Protein AF-A0A3C1LVW4-F1 (afdb_monomer_lite)

Structure (mmCIF, N/CA/C/O backbone):
data_AF-A0A3C1LVW4-F1
#
_entry.id   AF-A0A3C1LVW4-F1
#
loop_
_atom_site.group_PDB
_atom_site.id
_atom_site.type_symbol
_atom_site.label_atom_id
_atom_site.label_alt_id
_atom_site.label_comp_id
_atom_site.label_asym_id
_atom_site.label_entity_id
_atom_site.label_seq_id
_atom_site.pdbx_PDB_ins_code
_atom_site.Cartn_x
_atom_site.Cartn_y
_atom_site.Cartn_z
_atom_site.occupancy
_atom_site.B_iso_or_equiv
_atom_site.auth_seq_id
_atom_site.auth_comp_id
_atom_site.auth_asym_id
_atom_site.auth_atom_id
_atom_site.pdbx_PDB_model_num
ATOM 1 N N . MET A 1 1 ? 5.606 -0.693 29.647 1.00 45.66 1 MET A N 1
ATOM 2 C CA . MET A 1 1 ? 5.019 -1.917 30.241 1.00 45.66 1 MET A CA 1
ATOM 3 C C . MET A 1 1 ? 5.046 -3.006 29.177 1.00 45.66 1 MET A C 1
ATOM 5 O O . MET A 1 1 ? 4.663 -2.693 28.056 1.00 45.66 1 MET A O 1
ATOM 9 N N . PRO A 1 2 ? 5.547 -4.223 29.447 1.00 43.72 2 PRO A N 1
ATOM 10 C CA . PRO A 1 2 ? 5.542 -5.291 28.449 1.00 43.72 2 PRO A CA 1
ATOM 11 C C . PRO A 1 2 ? 4.087 -5.622 28.088 1.00 43.72 2 PRO A C 1
ATOM 13 O O . PRO A 1 2 ? 3.281 -5.905 28.974 1.00 43.72 2 PRO A O 1
ATOM 16 N N . GLY A 1 3 ? 3.736 -5.512 26.803 1.00 58.12 3 GLY A N 1
ATOM 17 C CA . GLY A 1 3 ? 2.376 -5.745 26.317 1.00 58.12 3 GLY A CA 1
ATOM 18 C C . GLY A 1 3 ? 1.906 -7.152 26.681 1.00 58.12 3 GLY A C 1
ATOM 19 O O . GLY A 1 3 ? 2.593 -8.136 26.400 1.00 58.12 3 GLY A O 1
ATOM 20 N N . GLN A 1 4 ? 0.751 -7.258 27.340 1.00 61.72 4 GLN A N 1
ATOM 21 C CA . GLN A 1 4 ? 0.167 -8.558 27.656 1.00 61.72 4 GLN A CA 1
ATOM 22 C C . GLN A 1 4 ? -0.118 -9.301 26.344 1.00 61.72 4 GLN A C 1
ATOM 24 O O . GLN A 1 4 ? -0.871 -8.817 25.501 1.00 61.72 4 GLN A O 1
ATOM 29 N N . LYS A 1 5 ? 0.495 -10.479 26.159 1.00 56.75 5 LYS A N 1
ATOM 30 C CA . LYS A 1 5 ? 0.226 -11.341 25.000 1.00 56.75 5 LYS A CA 1
ATOM 31 C C . LYS A 1 5 ? -1.272 -11.627 24.918 1.00 56.75 5 LYS A C 1
ATOM 33 O O . LYS A 1 5 ? -1.895 -11.987 25.918 1.00 56.75 5 LYS A O 1
ATOM 38 N N . ALA A 1 6 ? -1.831 -11.510 23.715 1.00 61.03 6 ALA A N 1
ATOM 39 C CA . ALA A 1 6 ? -3.217 -11.869 23.463 1.00 61.03 6 ALA A CA 1
ATOM 40 C C . ALA A 1 6 ? -3.472 -13.310 23.936 1.00 61.03 6 ALA A C 1
ATOM 42 O O . ALA A 1 6 ? -2.849 -14.245 23.434 1.00 61.03 6 ALA A O 1
ATOM 43 N N . LYS A 1 7 ? -4.398 -13.488 24.890 1.00 70.62 7 LYS A N 1
ATOM 44 C CA . LYS A 1 7 ? -4.817 -14.821 25.361 1.00 70.62 7 LYS A CA 1
ATOM 45 C C . LYS A 1 7 ? -5.407 -15.670 24.224 1.00 70.62 7 LYS A C 1
ATOM 47 O O . LYS A 1 7 ? -5.291 -16.887 24.266 1.00 70.62 7 LYS A O 1
ATOM 52 N N . ASP A 1 8 ? -5.996 -15.024 23.212 1.00 84.44 8 ASP A N 1
ATOM 53 C CA . ASP A 1 8 ? -6.505 -15.655 21.989 1.00 84.44 8 ASP A CA 1
ATOM 54 C C . ASP A 1 8 ? -6.328 -14.729 20.768 1.00 84.44 8 ASP A C 1
ATOM 56 O O . ASP A 1 8 ? -7.215 -13.955 20.388 1.00 84.44 8 ASP A O 1
ATOM 60 N N . PHE A 1 9 ? -5.147 -14.788 20.149 1.00 82.69 9 PHE A N 1
ATOM 61 C CA . PHE A 1 9 ? -4.841 -14.010 18.944 1.00 82.69 9 PHE A CA 1
ATOM 62 C C . PHE A 1 9 ? -5.725 -14.418 17.755 1.00 82.69 9 PHE A C 1
ATOM 64 O O . PHE A 1 9 ? -6.241 -13.567 17.030 1.00 82.69 9 PHE A O 1
ATOM 71 N N . LYS A 1 10 ? -5.953 -15.726 17.577 1.00 88.00 10 LYS A N 1
ATOM 72 C CA . LYS A 1 10 ? -6.708 -16.271 16.442 1.00 88.00 10 LYS A CA 1
ATOM 73 C C . LYS A 1 10 ? -8.180 -15.861 16.499 1.00 88.00 10 LYS A C 1
ATOM 75 O O . LYS A 1 10 ? -8.734 -15.439 15.483 1.00 88.00 10 LYS A O 1
ATOM 80 N N . GLY A 1 11 ? -8.813 -15.950 17.668 1.00 88.75 11 GLY A N 1
ATOM 81 C CA . GLY A 1 11 ? -10.195 -15.513 17.860 1.00 88.75 11 GLY A CA 1
ATOM 82 C C . GLY A 1 11 ? -10.364 -14.005 17.690 1.00 88.75 11 GLY A C 1
ATOM 83 O O . GLY A 1 11 ? -11.329 -13.565 17.063 1.00 88.75 11 GLY A O 1
ATOM 84 N N . THR A 1 12 ? -9.400 -13.213 18.166 1.00 87.56 12 THR A N 1
ATOM 85 C CA . THR A 1 12 ? -9.396 -11.750 17.985 1.00 87.56 12 THR A CA 1
ATOM 86 C C . THR A 1 12 ? -9.286 -11.377 16.507 1.00 87.56 12 THR A C 1
ATOM 88 O O . THR A 1 12 ? -10.093 -10.592 16.011 1.00 87.56 12 THR A O 1
ATOM 91 N N . MET A 1 13 ? -8.379 -12.020 15.768 1.00 87.56 13 MET A N 1
ATOM 92 C CA . MET A 1 13 ? -8.238 -11.806 14.328 1.00 87.56 13 MET A CA 1
ATOM 93 C C . MET A 1 13 ? -9.512 -12.190 13.564 1.00 87.56 13 MET A C 1
ATOM 95 O O . MET A 1 13 ? -9.977 -11.443 12.706 1.00 87.56 13 MET A O 1
ATOM 99 N N . LYS A 1 14 ? -10.147 -13.317 13.918 1.00 91.00 14 LYS A N 1
ATOM 100 C CA . LYS A 1 14 ? -11.425 -13.727 13.316 1.00 91.00 14 LYS A CA 1
ATOM 101 C C . LYS A 1 14 ? -12.528 -12.690 13.549 1.00 91.00 14 LYS A C 1
ATOM 103 O O . LYS A 1 14 ? -13.314 -12.431 12.639 1.00 91.00 14 LYS A O 1
ATOM 108 N N . LYS A 1 15 ? -12.587 -12.087 14.742 1.00 87.44 15 LYS A N 1
ATOM 109 C CA . LYS A 1 15 ? -13.528 -10.996 15.030 1.00 87.44 15 LYS A CA 1
ATOM 110 C C . LYS A 1 15 ? -13.237 -9.792 14.142 1.00 87.44 15 LYS A C 1
ATOM 112 O O . LYS A 1 15 ? -14.144 -9.370 13.442 1.00 87.44 15 LYS A O 1
ATOM 117 N N . LEU A 1 16 ? -11.996 -9.310 14.077 1.00 86.62 16 LEU A N 1
ATOM 118 C CA . LEU A 1 16 ? -11.627 -8.169 13.225 1.00 86.62 16 LEU A CA 1
ATOM 119 C C . LEU A 1 16 ? -11.966 -8.402 11.743 1.00 86.62 16 LEU A C 1
ATOM 121 O O . LEU A 1 16 ? -12.545 -7.534 11.092 1.00 86.62 16 LEU A O 1
ATOM 125 N N . ILE A 1 17 ? -11.707 -9.606 11.226 1.00 87.56 17 ILE A N 1
ATOM 126 C CA . ILE A 1 17 ? -12.103 -9.991 9.862 1.00 87.56 17 ILE A CA 1
ATOM 127 C C . ILE A 1 17 ? -13.631 -9.957 9.697 1.00 87.56 17 ILE A C 1
ATOM 129 O O . ILE A 1 17 ? -14.134 -9.520 8.664 1.00 87.56 17 ILE A O 1
ATOM 133 N N . SER A 1 18 ? -14.392 -10.358 10.718 1.00 89.00 18 SER A N 1
ATOM 134 C CA . SER A 1 18 ? -15.854 -10.238 10.704 1.00 89.00 18 SER A CA 1
ATOM 135 C C . SER A 1 18 ? -16.324 -8.779 10.631 1.00 89.00 18 SER A C 1
ATOM 137 O O . SER A 1 18 ? -17.301 -8.512 9.933 1.00 89.00 18 SER A O 1
ATOM 139 N N . TYR A 1 19 ? -15.640 -7.834 11.290 1.00 87.81 19 TYR A N 1
ATOM 140 C CA . TYR A 1 19 ? -15.944 -6.397 11.164 1.00 87.81 19 TYR A CA 1
ATOM 141 C C . TYR A 1 19 ? -15.683 -5.895 9.738 1.00 87.81 19 TYR A C 1
ATOM 143 O O . TYR A 1 19 ? -16.505 -5.180 9.160 1.00 87.81 19 TYR A O 1
ATOM 151 N N . LEU A 1 20 ? -14.581 -6.340 9.128 1.00 88.25 20 LEU A N 1
ATOM 152 C CA . LEU A 1 20 ? -14.270 -6.075 7.720 1.00 88.25 20 LEU A CA 1
ATOM 153 C C . LEU A 1 20 ? -15.284 -6.702 6.751 1.00 88.25 20 LEU A C 1
ATOM 155 O O . LEU A 1 20 ? -15.473 -6.181 5.653 1.00 88.25 20 LEU A O 1
ATOM 159 N N . GLY A 1 21 ? -15.986 -7.767 7.151 1.00 87.44 21 GLY A N 1
ATOM 160 C CA . GLY A 1 21 ? -17.000 -8.445 6.338 1.00 87.44 21 GLY A CA 1
ATOM 161 C C . GLY A 1 21 ? -18.113 -7.519 5.830 1.00 87.44 21 GLY A C 1
ATOM 162 O O . GLY A 1 21 ? -18.598 -7.697 4.710 1.00 87.44 21 GLY A O 1
ATOM 163 N N . LYS A 1 22 ? -18.452 -6.463 6.585 1.00 88.94 22 LYS A N 1
ATOM 164 C CA . LYS A 1 22 ? -19.396 -5.414 6.154 1.00 88.94 22 LYS A CA 1
ATOM 165 C C . LYS A 1 22 ? -18.903 -4.640 4.922 1.00 88.94 22 LYS A C 1
ATOM 167 O O . LYS A 1 22 ? -19.712 -4.140 4.146 1.00 88.94 22 LYS A O 1
ATOM 172 N N . TYR A 1 23 ? -17.588 -4.587 4.714 1.00 93.31 23 TYR A N 1
ATOM 173 C CA . TYR A 1 23 ? -16.909 -3.900 3.614 1.00 93.31 23 TYR A CA 1
ATOM 174 C C . TYR A 1 23 ? -16.313 -4.867 2.578 1.00 93.31 23 TYR A C 1
ATOM 176 O O . TYR A 1 23 ? -15.457 -4.468 1.792 1.00 93.31 23 TYR A O 1
ATOM 184 N N . ARG A 1 24 ? -16.780 -6.125 2.526 1.00 92.50 24 ARG A N 1
ATOM 185 C CA . ARG A 1 24 ? -16.236 -7.181 1.645 1.00 92.50 24 ARG A CA 1
ATOM 186 C C . ARG A 1 24 ? -16.048 -6.761 0.184 1.00 92.50 24 ARG A C 1
ATOM 188 O O . ARG A 1 24 ? -15.033 -7.094 -0.411 1.00 92.50 24 ARG A O 1
ATOM 195 N N . LEU A 1 25 ? -16.990 -6.004 -0.384 1.00 92.88 25 LEU A N 1
ATOM 196 C CA . LEU A 1 25 ? -16.907 -5.562 -1.779 1.00 92.88 25 LEU A CA 1
ATOM 197 C C . LEU A 1 25 ? -15.775 -4.547 -1.981 1.00 92.88 25 LEU A C 1
ATOM 199 O O . LEU A 1 25 ? -15.004 -4.670 -2.926 1.00 92.88 25 LEU A O 1
ATOM 203 N N . ALA A 1 26 ? -15.643 -3.585 -1.064 1.00 94.19 26 ALA A N 1
ATOM 204 C CA . ALA A 1 26 ? -14.557 -2.611 -1.091 1.00 94.19 26 ALA A CA 1
ATOM 205 C C . ALA A 1 26 ? -13.196 -3.304 -0.945 1.00 94.19 26 ALA A C 1
ATOM 207 O O . ALA A 1 26 ? -12.279 -3.004 -1.699 1.00 94.19 26 ALA A O 1
ATOM 208 N N . VAL A 1 27 ? -13.092 -4.286 -0.043 1.00 94.44 27 VAL A N 1
ATOM 209 C CA . VAL A 1 27 ? -11.873 -5.087 0.138 1.00 94.44 27 VAL A CA 1
ATOM 210 C C . VAL A 1 27 ? -11.522 -5.857 -1.138 1.00 94.44 27 VAL A C 1
ATOM 212 O O . VAL A 1 27 ? -10.374 -5.817 -1.562 1.00 94.44 27 VAL A O 1
ATOM 215 N N . ILE A 1 28 ? -12.488 -6.503 -1.799 1.00 96.00 28 ILE A N 1
ATOM 216 C CA . ILE A 1 28 ? -12.242 -7.219 -3.064 1.00 96.00 28 ILE A CA 1
ATOM 217 C C . ILE A 1 28 ? -11.740 -6.264 -4.159 1.00 96.00 28 ILE A C 1
ATOM 219 O O . ILE A 1 28 ? -10.785 -6.592 -4.859 1.00 96.00 28 ILE A O 1
ATOM 223 N N . ILE A 1 29 ? -12.337 -5.074 -4.287 1.00 95.69 29 ILE A N 1
ATOM 224 C CA . ILE A 1 29 ? -11.906 -4.057 -5.262 1.00 95.69 29 ILE A CA 1
ATOM 225 C C . ILE A 1 29 ? -10.475 -3.587 -4.967 1.00 95.69 29 ILE A C 1
ATOM 227 O O . ILE A 1 29 ? -9.653 -3.518 -5.879 1.00 95.69 29 ILE A O 1
ATOM 231 N N . VAL A 1 30 ? -10.164 -3.308 -3.697 1.00 96.69 30 VAL A N 1
ATOM 232 C CA . VAL A 1 30 ? -8.816 -2.921 -3.245 1.00 96.69 30 VAL A CA 1
ATOM 233 C C . VAL A 1 30 ? -7.800 -4.001 -3.606 1.00 96.69 30 VAL A C 1
ATOM 235 O O . VAL A 1 30 ? -6.768 -3.691 -4.194 1.00 96.69 30 VAL A O 1
ATOM 238 N N . TRP A 1 31 ? -8.114 -5.268 -3.329 1.00 96.62 31 TRP A N 1
ATOM 239 C CA . TRP A 1 31 ? -7.259 -6.404 -3.678 1.00 96.62 31 TRP A CA 1
ATOM 240 C C . TRP A 1 31 ? -7.020 -6.520 -5.182 1.00 96.62 31 TRP A C 1
ATOM 242 O O . TRP A 1 31 ? -5.884 -6.712 -5.609 1.00 96.62 31 TRP A O 1
ATOM 252 N N . LEU A 1 32 ? -8.066 -6.366 -5.993 1.00 97.62 32 LEU A N 1
ATOM 253 C CA . LEU A 1 32 ? -7.955 -6.426 -7.448 1.00 97.62 32 LEU A CA 1
ATOM 254 C C . LEU A 1 32 ? -7.035 -5.316 -7.977 1.00 97.62 32 LEU A C 1
ATOM 256 O O . LEU A 1 32 ? -6.116 -5.592 -8.747 1.00 97.62 32 LEU A O 1
ATOM 260 N N . PHE A 1 33 ? -7.229 -4.075 -7.529 1.00 96.88 33 PHE A N 1
ATOM 261 C CA . PHE A 1 33 ? -6.381 -2.948 -7.932 1.00 96.88 33 PHE A CA 1
ATOM 262 C C . PHE A 1 33 ? -4.950 -3.064 -7.413 1.00 96.88 33 PHE A C 1
ATOM 264 O O . PHE A 1 33 ? -4.026 -2.738 -8.153 1.00 96.88 33 PHE A O 1
ATOM 271 N N . ALA A 1 34 ? -4.752 -3.582 -6.200 1.00 96.81 34 ALA A N 1
ATOM 272 C CA . ALA A 1 34 ? -3.424 -3.848 -5.659 1.00 96.81 34 ALA A CA 1
ATOM 273 C C . ALA A 1 34 ? -2.666 -4.893 -6.495 1.00 96.81 34 ALA A C 1
ATOM 275 O O . ALA A 1 34 ? -1.478 -4.720 -6.769 1.00 96.81 34 ALA A O 1
ATOM 276 N N . ILE A 1 35 ? -3.341 -5.956 -6.948 1.00 97.50 35 ILE A N 1
ATOM 277 C CA . ILE A 1 35 ? -2.735 -6.965 -7.827 1.00 97.50 35 ILE A CA 1
ATOM 278 C C . ILE A 1 35 ? -2.347 -6.333 -9.167 1.00 97.50 35 ILE A C 1
ATOM 280 O O . ILE A 1 35 ? -1.206 -6.486 -9.595 1.00 97.50 35 ILE A O 1
ATOM 284 N N . ILE A 1 36 ? -3.251 -5.580 -9.802 1.00 96.50 36 ILE A N 1
ATOM 285 C CA . ILE A 1 36 ? -2.973 -4.922 -11.089 1.00 96.50 36 ILE A CA 1
ATOM 286 C C . ILE A 1 36 ? -1.795 -3.948 -10.968 1.00 96.50 36 ILE A C 1
ATOM 288 O O . ILE A 1 36 ? -0.863 -4.018 -11.771 1.00 96.50 36 ILE A O 1
ATOM 292 N N . SER A 1 37 ? -1.787 -3.080 -9.950 1.00 95.12 37 SER A N 1
ATOM 293 C CA . SER A 1 37 ? -0.683 -2.136 -9.742 1.00 95.12 37 SER A CA 1
ATOM 294 C C . SER A 1 37 ? 0.640 -2.865 -9.510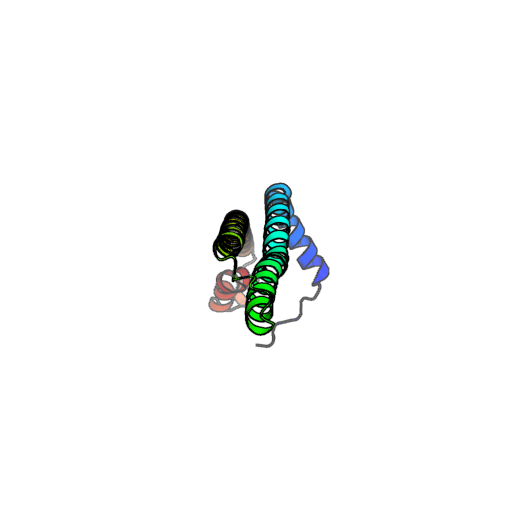 1.00 95.12 37 SER A C 1
ATOM 296 O O . SER A 1 37 ? 1.662 -2.474 -10.067 1.00 95.12 37 SER A O 1
ATOM 298 N N . THR A 1 38 ? 0.620 -3.959 -8.742 1.00 95.75 38 THR A N 1
ATOM 299 C CA . THR A 1 38 ? 1.814 -4.771 -8.462 1.00 95.75 38 THR A CA 1
ATOM 300 C C . THR A 1 38 ? 2.344 -5.455 -9.721 1.00 95.75 38 THR A C 1
ATOM 302 O O . THR A 1 38 ? 3.548 -5.481 -9.956 1.00 95.75 38 THR A O 1
ATOM 305 N N . VAL A 1 39 ? 1.463 -5.969 -10.582 1.00 96.00 39 VAL A N 1
ATOM 306 C CA . VAL A 1 39 ? 1.876 -6.530 -11.876 1.00 96.00 39 VAL A CA 1
ATOM 307 C C . VAL A 1 39 ? 2.563 -5.459 -12.723 1.00 96.00 39 VAL A C 1
ATOM 309 O O . VAL A 1 39 ? 3.621 -5.718 -13.290 1.00 96.00 39 VAL A O 1
ATOM 312 N N . PHE A 1 40 ? 2.027 -4.237 -12.770 1.00 93.25 40 PHE A N 1
ATOM 313 C CA . PHE A 1 40 ? 2.660 -3.141 -13.504 1.00 93.25 40 PHE A CA 1
ATOM 314 C C . PHE A 1 40 ? 4.022 -2.758 -12.914 1.00 93.25 40 PHE A C 1
ATOM 316 O O . PHE A 1 40 ? 4.993 -2.652 -13.659 1.00 93.25 40 PHE A O 1
ATOM 323 N N . THR A 1 41 ? 4.157 -2.622 -11.593 1.00 92.25 41 THR A N 1
ATOM 324 C CA . THR A 1 41 ? 5.467 -2.299 -10.997 1.00 92.25 41 THR A CA 1
ATOM 325 C C . THR A 1 41 ? 6.511 -3.385 -11.258 1.00 92.25 41 THR A C 1
ATOM 327 O O . THR A 1 41 ? 7.672 -3.055 -11.481 1.00 92.25 41 THR A O 1
ATOM 330 N N . ILE A 1 42 ? 6.109 -4.659 -11.321 1.00 95.06 42 ILE A N 1
ATOM 331 C CA . ILE A 1 42 ? 6.998 -5.782 -11.662 1.00 95.06 42 ILE A CA 1
ATOM 332 C C . ILE A 1 42 ? 7.361 -5.802 -13.156 1.00 95.06 42 ILE A C 1
ATOM 334 O O . ILE A 1 42 ? 8.481 -6.170 -13.514 1.00 95.06 42 ILE A O 1
ATOM 338 N N . LEU A 1 43 ? 6.452 -5.401 -14.049 1.00 93.00 43 LEU A N 1
ATOM 339 C CA . LEU A 1 43 ? 6.737 -5.311 -15.487 1.00 93.00 43 LEU A CA 1
ATOM 340 C C . LEU A 1 43 ? 7.670 -4.143 -15.840 1.00 93.00 43 LEU A C 1
ATOM 342 O O . LEU A 1 43 ? 8.367 -4.217 -16.852 1.00 93.00 43 LEU A O 1
ATOM 346 N N . GLY A 1 44 ? 7.728 -3.103 -15.004 1.00 92.19 44 GLY A N 1
ATOM 347 C CA . GLY A 1 44 ? 8.577 -1.926 -15.205 1.00 92.19 44 GLY A CA 1
ATOM 348 C C . GLY A 1 44 ? 10.057 -2.255 -15.459 1.00 92.19 44 GLY A C 1
ATOM 349 O O . GLY A 1 44 ? 10.569 -1.904 -16.522 1.00 92.19 44 GLY A O 1
ATOM 350 N N . PRO A 1 45 ? 10.745 -2.985 -14.559 1.00 92.75 45 PRO A N 1
ATOM 351 C CA . PRO A 1 45 ? 12.132 -3.411 -14.758 1.00 92.75 45 PRO A CA 1
ATOM 352 C C . PRO A 1 45 ? 12.364 -4.203 -16.050 1.00 92.75 45 PRO A C 1
ATOM 354 O O . PRO A 1 45 ? 13.385 -4.021 -16.707 1.00 92.75 45 PRO A O 1
ATOM 357 N N . LYS A 1 46 ? 11.406 -5.048 -16.452 1.00 92.31 46 LYS A N 1
ATOM 358 C CA . LYS A 1 46 ? 11.508 -5.830 -17.693 1.00 92.31 46 LYS A CA 1
ATOM 359 C C . LYS A 1 46 ? 11.445 -4.935 -18.932 1.00 92.31 46 LYS A C 1
ATOM 361 O O . LYS A 1 46 ? 12.202 -5.141 -19.872 1.00 92.31 46 LYS A O 1
ATOM 366 N N . ILE A 1 47 ? 10.563 -3.935 -18.924 1.00 91.81 47 ILE A N 1
ATOM 367 C CA . ILE A 1 47 ? 10.443 -2.954 -20.012 1.00 91.81 47 ILE A CA 1
ATOM 368 C C . ILE A 1 47 ? 11.681 -2.056 -20.073 1.00 91.81 47 ILE A C 1
ATOM 370 O O . ILE A 1 47 ? 12.177 -1.769 -21.160 1.00 91.81 47 ILE A O 1
ATOM 374 N N . LEU A 1 48 ? 12.206 -1.652 -18.914 1.00 92.12 48 LEU A N 1
ATOM 375 C CA . LEU A 1 48 ? 13.450 -0.892 -18.828 1.00 92.12 48 LEU A CA 1
ATOM 376 C C . LEU A 1 48 ? 14.633 -1.680 -19.410 1.00 92.12 48 LEU A C 1
ATOM 378 O O . LEU A 1 48 ? 15.452 -1.092 -20.111 1.00 92.12 48 LEU A O 1
ATOM 382 N N . GLY A 1 49 ? 14.667 -3.001 -19.199 1.00 92.56 49 GLY A N 1
ATOM 383 C CA . GLY A 1 49 ? 15.647 -3.902 -19.809 1.00 92.56 49 GLY A CA 1
ATOM 384 C C . GLY A 1 49 ? 15.739 -3.743 -21.328 1.00 92.56 49 GLY A C 1
ATOM 385 O O . GLY A 1 49 ? 16.833 -3.554 -21.838 1.00 92.56 49 GLY A O 1
ATOM 386 N N . PHE A 1 50 ? 14.608 -3.664 -22.040 1.00 90.69 50 PHE A N 1
ATOM 387 C CA . PHE A 1 50 ? 14.618 -3.453 -23.496 1.00 90.69 50 PHE A CA 1
ATOM 388 C C . PHE A 1 50 ? 15.256 -2.122 -23.918 1.00 90.69 50 PHE A C 1
ATOM 390 O O . PHE A 1 50 ? 15.917 -2.059 -24.951 1.00 90.69 50 PHE A O 1
ATOM 397 N N . ALA A 1 51 ? 15.080 -1.052 -23.134 1.00 90.56 51 ALA A N 1
ATOM 398 C CA . ALA A 1 51 ? 15.751 0.220 -23.406 1.00 90.56 51 ALA A CA 1
ATOM 399 C C . ALA A 1 51 ? 17.263 0.115 -23.171 1.00 90.56 51 ALA A C 1
ATOM 401 O O . ALA A 1 51 ? 18.049 0.676 -23.933 1.00 90.56 51 ALA A O 1
ATOM 402 N N . THR A 1 52 ? 17.669 -0.605 -22.123 1.00 91.75 52 THR A N 1
ATOM 403 C CA . THR A 1 52 ? 19.077 -0.887 -21.837 1.00 91.75 52 THR A CA 1
ATOM 404 C C . THR A 1 52 ? 19.704 -1.741 -22.940 1.00 91.75 52 THR A C 1
ATOM 406 O O . THR A 1 52 ? 20.782 -1.394 -23.412 1.00 91.75 52 THR A O 1
ATOM 409 N N . ASP A 1 53 ? 19.022 -2.779 -23.419 1.00 91.31 53 ASP A N 1
ATOM 410 C CA . ASP A 1 53 ? 19.505 -3.651 -24.494 1.00 91.31 53 ASP A CA 1
ATOM 411 C C . ASP A 1 53 ? 19.713 -2.882 -25.809 1.00 91.31 53 ASP A C 1
ATOM 413 O O . ASP A 1 53 ? 20.756 -3.026 -26.445 1.00 91.31 53 ASP A O 1
ATOM 417 N N . GLU A 1 54 ? 18.776 -2.005 -26.191 1.00 88.00 54 GLU A N 1
ATOM 418 C CA . GLU A 1 54 ? 18.912 -1.139 -27.377 1.00 88.00 54 GLU A CA 1
ATOM 419 C C . GLU A 1 54 ? 20.075 -0.139 -27.237 1.00 88.00 54 GLU A C 1
ATOM 421 O O . GLU A 1 54 ? 20.825 0.096 -28.188 1.00 88.00 54 GLU A O 1
ATOM 426 N N . LEU A 1 55 ? 20.285 0.417 -26.037 1.00 88.69 55 LEU A N 1
ATOM 427 C CA . LEU A 1 55 ? 21.439 1.274 -25.748 1.00 88.69 55 LEU A CA 1
ATOM 428 C C . LEU A 1 55 ? 22.762 0.508 -25.880 1.00 88.69 55 LEU A C 1
ATOM 430 O O . LEU A 1 55 ? 23.682 0.978 -26.550 1.00 88.69 55 LEU A O 1
ATOM 434 N N . PHE A 1 56 ? 22.865 -0.673 -25.265 1.00 88.31 56 PHE A N 1
ATOM 435 C CA . PHE A 1 56 ? 24.067 -1.508 -25.334 1.00 88.31 56 PHE A CA 1
ATOM 436 C C . PHE A 1 56 ? 24.340 -2.000 -26.760 1.00 88.31 56 PHE A C 1
ATOM 438 O O . PHE A 1 56 ? 25.487 -1.957 -27.212 1.00 88.31 56 PHE A O 1
ATOM 445 N N . GLY A 1 57 ? 23.306 -2.414 -27.493 1.00 86.06 57 GLY A N 1
ATOM 446 C CA . GLY A 1 57 ? 23.405 -2.813 -28.897 1.00 86.06 57 GLY A CA 1
ATOM 447 C C . GLY A 1 57 ? 23.928 -1.683 -29.785 1.00 86.06 57 GLY A C 1
ATOM 448 O O . GLY A 1 57 ? 24.867 -1.886 -30.552 1.00 86.06 57 GLY A O 1
ATOM 449 N N . GLY A 1 58 ? 23.402 -0.465 -29.623 1.00 84.75 58 GLY A N 1
ATOM 450 C CA . GLY A 1 58 ? 23.880 0.706 -30.363 1.00 84.75 58 GLY A CA 1
ATOM 451 C C . GLY A 1 58 ? 25.332 1.076 -30.037 1.00 84.75 58 GLY A C 1
ATOM 452 O O . GLY A 1 58 ? 26.131 1.320 -30.937 1.00 84.75 58 GLY A O 1
ATOM 453 N N . ILE A 1 59 ? 25.723 1.068 -28.757 1.00 85.19 59 ILE A N 1
ATOM 454 C CA . ILE A 1 59 ? 27.104 1.391 -28.347 1.00 85.19 59 ILE A CA 1
ATOM 455 C C . ILE A 1 59 ? 28.101 0.352 -28.885 1.00 85.19 59 ILE A C 1
ATOM 457 O O . ILE A 1 59 ? 29.161 0.712 -29.400 1.00 85.19 59 ILE A O 1
ATOM 461 N N . THR A 1 60 ? 27.767 -0.937 -28.797 1.00 84.19 60 THR A N 1
ATOM 462 C CA . THR A 1 60 ? 28.631 -2.025 -29.289 1.00 84.19 60 THR A CA 1
ATOM 463 C C . THR A 1 60 ? 28.705 -2.070 -30.819 1.00 84.19 60 THR A C 1
ATOM 465 O O . THR A 1 60 ? 29.770 -2.355 -31.372 1.00 84.19 60 THR A O 1
ATOM 468 N N . GLY A 1 61 ? 27.625 -1.718 -31.523 1.00 79.81 61 GLY A N 1
ATOM 469 C CA . GLY A 1 61 ? 27.607 -1.549 -32.980 1.00 79.81 61 GLY A CA 1
ATOM 470 C C . GLY A 1 61 ? 28.530 -0.425 -33.463 1.00 79.81 61 GLY A C 1
ATOM 471 O O . GLY A 1 61 ? 29.289 -0.603 -34.418 1.00 79.81 61 GLY A O 1
ATOM 472 N N . ILE A 1 62 ? 28.543 0.707 -32.750 1.00 79.88 62 ILE A N 1
ATOM 473 C CA . ILE A 1 62 ? 29.487 1.807 -33.001 1.00 79.88 62 ILE A CA 1
ATOM 474 C C . ILE A 1 62 ? 30.930 1.352 -32.727 1.00 79.88 62 ILE A C 1
ATOM 476 O O . ILE A 1 62 ? 31.811 1.579 -33.554 1.00 79.88 62 ILE A O 1
ATOM 480 N N . ALA A 1 63 ? 31.175 0.667 -31.605 1.00 79.44 63 ALA A N 1
ATOM 481 C CA . ALA A 1 63 ? 32.513 0.206 -31.220 1.00 79.44 63 ALA A CA 1
ATOM 482 C C . ALA A 1 63 ? 33.096 -0.866 -32.164 1.00 79.44 63 ALA A C 1
ATOM 484 O O . ALA A 1 63 ? 34.308 -0.925 -32.353 1.00 79.44 63 ALA A O 1
ATOM 485 N N . SER A 1 64 ? 32.246 -1.703 -32.767 1.00 80.25 64 SER A N 1
ATOM 486 C CA . SER A 1 64 ? 32.640 -2.765 -33.708 1.00 80.25 64 SER A CA 1
ATOM 487 C C . SER A 1 64 ? 32.781 -2.297 -35.163 1.00 80.25 64 SER A C 1
ATOM 489 O O . SER A 1 64 ? 33.111 -3.101 -36.032 1.00 80.25 64 SER A O 1
ATOM 491 N N . GLY A 1 65 ? 32.534 -1.013 -35.452 1.00 68.94 65 GLY A N 1
ATOM 492 C CA . GLY A 1 65 ? 32.654 -0.448 -36.801 1.00 68.94 65 GLY A CA 1
ATOM 493 C C . GLY A 1 65 ? 31.544 -0.867 -37.774 1.00 68.94 65 GLY A C 1
ATOM 494 O O . GLY A 1 65 ? 31.636 -0.569 -38.962 1.00 68.94 65 GLY A O 1
ATOM 495 N N . THR A 1 66 ? 30.482 -1.525 -37.292 1.00 68.62 66 THR A N 1
ATOM 496 C CA . THR A 1 66 ? 29.345 -1.999 -38.108 1.00 68.62 66 THR A CA 1
ATOM 497 C C . THR A 1 66 ? 28.280 -0.923 -38.363 1.00 68.62 66 THR A C 1
ATOM 499 O O . THR A 1 66 ? 27.325 -1.160 -39.097 1.00 68.62 66 THR A O 1
ATOM 502 N N . GLY A 1 67 ? 28.456 0.288 -37.822 1.00 54.81 67 GLY A N 1
ATOM 503 C CA . GLY A 1 67 ? 27.695 1.475 -38.235 1.00 54.81 67 GLY A CA 1
ATOM 504 C C . GLY A 1 67 ? 26.231 1.526 -37.781 1.00 54.81 67 GLY A C 1
ATOM 505 O O . GLY A 1 67 ? 25.473 2.357 -38.277 1.00 54.81 67 GLY A O 1
ATOM 506 N N . GLY A 1 68 ? 25.814 0.688 -36.831 1.00 62.75 68 GLY A N 1
ATOM 507 C CA . GLY A 1 68 ? 24.508 0.808 -36.180 1.00 62.75 68 GLY A CA 1
ATOM 508 C C . GLY A 1 68 ? 24.553 1.846 -35.059 1.00 62.75 68 GLY A C 1
ATOM 509 O O . GLY A 1 68 ? 25.029 1.544 -33.971 1.00 62.75 68 GLY A O 1
ATOM 510 N N . GLY A 1 69 ? 24.105 3.076 -35.319 1.00 72.12 69 GLY A N 1
ATOM 511 C CA . GLY A 1 69 ? 23.976 4.110 -34.284 1.00 72.12 69 GLY A CA 1
ATOM 512 C C . GLY A 1 69 ? 22.892 3.789 -33.244 1.00 72.12 69 GLY A C 1
ATOM 513 O O . GLY A 1 69 ? 22.048 2.920 -33.452 1.00 72.12 69 GLY A O 1
ATOM 514 N N . ILE A 1 70 ? 22.890 4.518 -32.124 1.00 81.75 70 ILE A N 1
ATOM 515 C CA . ILE A 1 70 ? 21.852 4.396 -31.087 1.00 81.75 70 ILE A CA 1
ATOM 516 C C . ILE A 1 70 ? 20.509 4.919 -31.625 1.00 81.75 70 ILE A C 1
ATOM 518 O O . ILE A 1 70 ? 20.404 6.081 -32.026 1.00 81.75 70 ILE A O 1
ATOM 522 N N . ASP A 1 71 ? 19.461 4.093 -31.570 1.00 86.75 71 ASP A N 1
ATOM 523 C CA . ASP A 1 71 ? 18.095 4.495 -31.926 1.00 86.75 71 ASP A CA 1
ATOM 524 C C . ASP A 1 71 ? 17.397 5.181 -30.738 1.00 86.75 71 ASP A C 1
ATOM 526 O O . ASP A 1 71 ? 16.619 4.592 -29.978 1.00 86.75 71 ASP A O 1
ATOM 530 N N . PHE A 1 72 ? 17.679 6.475 -30.578 1.00 86.50 72 PHE A N 1
ATOM 531 C CA . PHE A 1 72 ? 17.069 7.302 -29.534 1.00 86.50 72 PHE A CA 1
ATOM 532 C C . PHE A 1 72 ? 15.541 7.399 -29.654 1.00 86.50 72 PHE A C 1
ATOM 534 O O . PHE A 1 72 ? 14.862 7.606 -28.646 1.00 86.50 72 PHE A O 1
ATOM 541 N N . ALA A 1 73 ? 14.975 7.222 -30.854 1.00 90.94 73 ALA A N 1
ATOM 542 C CA . ALA A 1 73 ? 13.531 7.273 -31.054 1.00 90.94 73 ALA A CA 1
ATOM 543 C C . ALA A 1 73 ? 12.841 6.032 -30.467 1.00 90.94 73 ALA A C 1
ATOM 545 O O . ALA A 1 73 ? 11.814 6.162 -29.794 1.00 90.94 73 ALA A O 1
ATOM 546 N N . LYS A 1 74 ? 13.412 4.835 -30.660 1.00 89.94 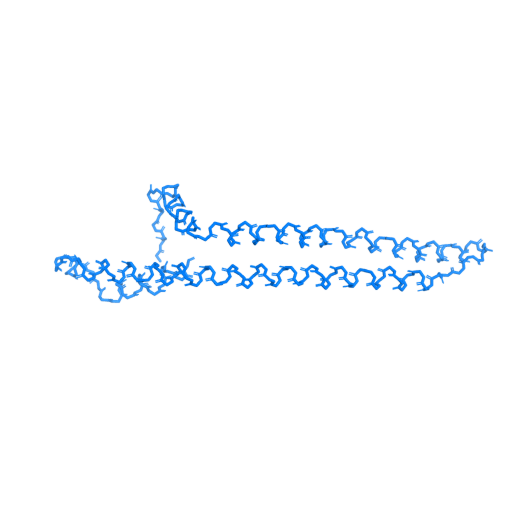74 LYS A N 1
ATOM 547 C CA . LYS A 1 74 ? 12.932 3.606 -30.008 1.00 89.94 74 LYS A CA 1
ATOM 548 C C . LYS A 1 74 ? 13.050 3.683 -28.492 1.00 89.94 74 LYS A C 1
ATOM 550 O O . LYS A 1 74 ? 12.064 3.421 -27.804 1.00 89.94 74 LYS A O 1
ATOM 555 N N . ILE A 1 75 ? 14.206 4.101 -27.974 1.00 92.06 75 ILE A N 1
ATOM 556 C CA . ILE A 1 75 ? 14.425 4.249 -26.526 1.00 92.06 75 ILE A CA 1
ATOM 557 C C . ILE A 1 75 ? 13.411 5.232 -25.932 1.00 92.06 75 ILE A C 1
ATOM 559 O O . ILE A 1 75 ? 12.770 4.926 -24.929 1.00 92.06 75 ILE A O 1
ATOM 563 N N . GLY A 1 76 ? 13.186 6.373 -26.592 1.00 93.38 76 GLY A N 1
ATOM 564 C CA . GLY A 1 76 ? 12.180 7.350 -26.179 1.00 93.38 76 GLY A CA 1
ATOM 565 C C . GLY A 1 76 ? 10.766 6.764 -26.103 1.00 93.38 76 GLY A C 1
ATOM 566 O O . GLY A 1 76 ? 10.057 7.006 -25.128 1.00 93.38 76 GLY A O 1
ATOM 567 N N . ARG A 1 77 ? 10.360 5.934 -27.077 1.00 94.81 77 ARG A N 1
ATOM 568 C CA . ARG A 1 77 ? 9.059 5.236 -27.045 1.00 94.81 77 ARG A CA 1
ATOM 569 C C . ARG A 1 77 ? 8.962 4.235 -25.893 1.00 94.81 77 ARG A C 1
ATOM 571 O O . ARG A 1 77 ? 7.918 4.178 -25.247 1.00 94.81 77 ARG A O 1
ATOM 578 N N . ILE A 1 78 ? 10.029 3.480 -25.617 1.00 93.69 78 ILE A N 1
ATOM 579 C CA . ILE A 1 78 ? 10.077 2.532 -24.491 1.00 93.69 78 ILE A CA 1
ATOM 580 C C . ILE A 1 78 ? 9.949 3.282 -23.161 1.00 93.69 78 ILE A C 1
ATOM 582 O O . ILE A 1 78 ? 9.142 2.898 -22.316 1.00 93.69 78 ILE A O 1
ATOM 586 N N . LEU A 1 79 ? 10.687 4.381 -22.989 1.00 94.56 79 LEU A N 1
ATOM 587 C CA . LEU A 1 79 ? 10.624 5.208 -21.783 1.00 94.56 79 LEU A CA 1
ATOM 588 C C . LEU A 1 79 ? 9.256 5.878 -21.605 1.00 94.56 79 LEU A C 1
ATOM 590 O O . LEU A 1 79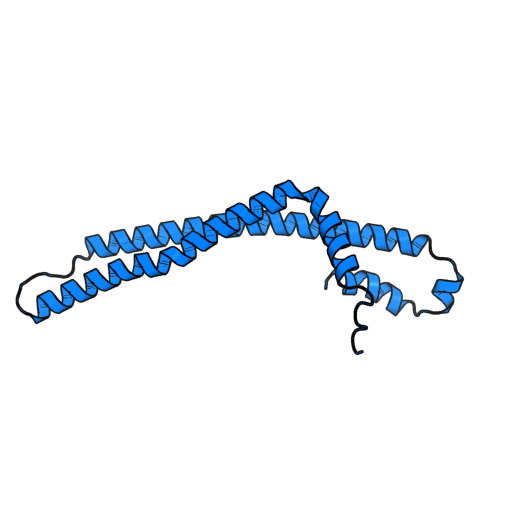 ? 8.757 5.944 -20.484 1.00 94.56 79 LEU A O 1
ATOM 594 N N . LEU A 1 80 ? 8.617 6.329 -22.688 1.00 95.75 80 LEU A N 1
ATOM 595 C CA . LEU A 1 80 ? 7.266 6.893 -22.636 1.00 95.75 80 LEU A CA 1
ATOM 596 C C . LEU A 1 80 ? 6.243 5.827 -22.219 1.00 95.75 80 LEU A C 1
ATOM 598 O O . LEU A 1 80 ? 5.423 6.078 -21.336 1.00 95.75 80 LEU A O 1
ATOM 602 N N . LEU A 1 81 ? 6.325 4.618 -22.785 1.00 95.06 81 LEU A N 1
ATOM 603 C CA . LEU A 1 81 ? 5.484 3.488 -22.381 1.00 95.06 81 LEU A CA 1
ATOM 604 C C . LEU A 1 81 ? 5.697 3.148 -20.901 1.00 95.06 81 LEU A C 1
ATOM 606 O O . LEU A 1 81 ? 4.726 2.987 -20.163 1.00 95.06 81 LEU A O 1
ATOM 610 N N . LEU A 1 82 ? 6.953 3.101 -20.450 1.00 95.31 82 LEU A N 1
ATOM 611 C CA . LEU A 1 82 ? 7.306 2.860 -19.052 1.00 95.31 82 LEU A CA 1
ATOM 612 C C . LEU A 1 82 ? 6.714 3.932 -18.123 1.00 95.31 82 LEU A C 1
ATOM 614 O O . LEU A 1 82 ? 6.122 3.599 -17.097 1.00 95.31 82 LEU A O 1
ATOM 618 N N . ALA A 1 83 ? 6.815 5.208 -18.501 1.00 96.00 83 ALA A N 1
ATOM 619 C CA . ALA A 1 83 ? 6.235 6.316 -17.749 1.00 96.00 83 ALA A CA 1
ATOM 620 C C . ALA A 1 83 ? 4.704 6.205 -17.664 1.00 96.00 83 ALA A C 1
ATOM 622 O O . ALA A 1 83 ? 4.139 6.311 -16.575 1.00 96.00 83 ALA A O 1
ATOM 623 N N . ALA A 1 84 ? 4.030 5.926 -18.784 1.00 96.25 84 ALA A N 1
ATOM 624 C CA . ALA A 1 84 ? 2.582 5.724 -18.817 1.00 96.25 84 ALA A CA 1
ATOM 625 C C . ALA A 1 84 ? 2.147 4.548 -17.924 1.00 96.25 84 ALA A C 1
ATOM 627 O O . ALA A 1 84 ? 1.161 4.647 -17.192 1.00 96.25 84 ALA A O 1
ATOM 628 N N . LEU A 1 85 ? 2.914 3.457 -17.930 1.00 96.12 85 LEU A N 1
ATOM 629 C CA . LEU A 1 85 ? 2.665 2.280 -17.106 1.00 96.12 85 LEU A CA 1
ATOM 630 C C . LEU A 1 85 ? 2.837 2.568 -15.604 1.00 96.12 85 LEU A C 1
ATOM 632 O O . LEU A 1 85 ? 2.019 2.120 -14.798 1.00 96.12 85 LEU A O 1
ATOM 636 N N . TYR A 1 86 ? 3.834 3.366 -15.212 1.00 95.38 86 TYR A N 1
ATOM 637 C CA . TYR A 1 86 ? 3.981 3.809 -13.822 1.00 95.38 86 TYR A CA 1
ATOM 638 C C . TYR A 1 86 ? 2.884 4.775 -13.383 1.00 95.38 86 TYR A C 1
ATOM 640 O O . TYR A 1 86 ? 2.387 4.637 -12.267 1.00 95.38 86 TYR A O 1
ATOM 648 N N . ILE A 1 87 ? 2.444 5.689 -14.249 1.00 97.19 87 ILE A N 1
ATOM 649 C CA . ILE A 1 87 ? 1.301 6.566 -13.958 1.00 97.19 87 ILE A CA 1
ATOM 650 C C . ILE A 1 87 ? 0.031 5.733 -13.747 1.00 97.19 87 ILE A C 1
ATOM 652 O O . ILE A 1 87 ? -0.689 5.946 -12.772 1.00 97.19 87 ILE A O 1
ATOM 656 N N . ALA A 1 88 ? -0.223 4.744 -14.609 1.00 96.50 88 ALA A N 1
ATOM 657 C CA . ALA A 1 88 ? -1.364 3.844 -14.461 1.00 96.50 88 ALA A CA 1
ATOM 658 C C . ALA A 1 88 ? -1.291 3.043 -13.150 1.00 96.50 88 ALA A C 1
ATOM 660 O O . ALA A 1 88 ? -2.277 2.953 -12.419 1.00 96.50 88 ALA A O 1
ATOM 661 N N . SER A 1 89 ? -0.114 2.507 -12.813 1.00 95.88 89 SER A N 1
ATOM 662 C CA . SER A 1 89 ? 0.108 1.804 -11.546 1.00 95.88 89 SER A CA 1
ATOM 663 C C . SER A 1 89 ? -0.143 2.705 -10.334 1.00 95.88 89 SER A C 1
ATOM 665 O O . SER A 1 89 ? -0.879 2.327 -9.420 1.00 95.88 89 SER A O 1
ATOM 667 N N . ALA A 1 90 ? 0.398 3.926 -10.353 1.00 96.94 90 ALA A N 1
ATOM 668 C CA . ALA A 1 90 ? 0.202 4.912 -9.297 1.00 96.94 90 ALA A CA 1
ATOM 669 C C . ALA A 1 90 ? -1.276 5.288 -9.133 1.00 96.94 90 ALA A C 1
ATOM 671 O O . ALA A 1 90 ? -1.747 5.423 -8.007 1.00 96.94 90 ALA A O 1
ATOM 672 N N . LEU A 1 91 ? -2.029 5.388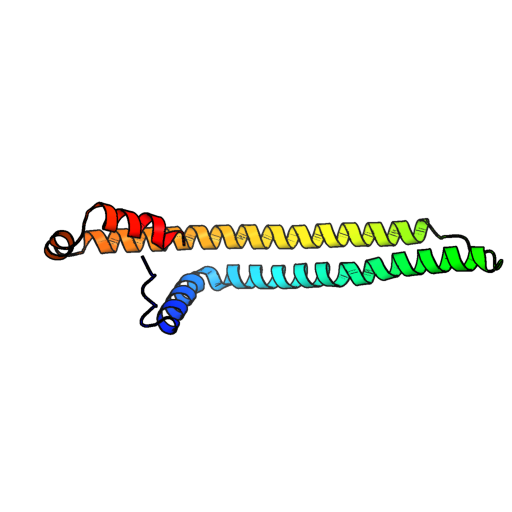 -10.232 1.00 97.81 91 LEU A N 1
ATOM 673 C CA . LEU A 1 91 ? -3.466 5.647 -10.204 1.00 97.81 91 LEU A CA 1
ATOM 674 C C . LEU A 1 91 ? -4.235 4.505 -9.525 1.00 97.81 91 LEU A C 1
ATOM 676 O O . LEU A 1 91 ? -5.037 4.764 -8.628 1.00 97.81 91 LEU A O 1
ATOM 680 N N . PHE A 1 92 ? -3.959 3.245 -9.873 1.00 96.25 92 PHE A N 1
ATOM 681 C CA . PHE A 1 92 ? -4.582 2.100 -9.196 1.00 96.25 92 PHE A CA 1
ATOM 682 C C . PHE A 1 92 ? -4.208 2.034 -7.714 1.00 96.25 92 PHE A C 1
ATOM 684 O O . PHE A 1 92 ? -5.077 1.813 -6.867 1.00 96.25 92 PHE A O 1
ATOM 691 N N . MET A 1 93 ? -2.938 2.289 -7.392 1.00 97.38 93 MET A N 1
ATOM 692 C CA . MET A 1 93 ? -2.446 2.349 -6.018 1.00 97.38 93 MET A CA 1
ATOM 693 C C . MET A 1 93 ? -3.114 3.474 -5.216 1.00 97.38 93 MET A C 1
ATOM 695 O O . MET A 1 93 ? -3.477 3.283 -4.056 1.00 97.38 93 MET A O 1
ATOM 699 N N . TYR A 1 94 ? -3.333 4.634 -5.832 1.00 97.81 94 TYR A N 1
ATOM 700 C CA . TYR A 1 94 ? -4.033 5.745 -5.204 1.00 97.81 94 TYR A CA 1
ATOM 701 C C . TYR A 1 94 ? -5.500 5.403 -4.935 1.00 97.81 94 TYR A C 1
ATOM 703 O O . TYR A 1 94 ? -5.975 5.585 -3.815 1.00 97.81 94 TYR A O 1
ATOM 711 N N . ILE A 1 95 ? -6.212 4.849 -5.923 1.00 97.06 95 ILE A N 1
ATOM 712 C CA . ILE A 1 95 ? -7.632 4.508 -5.770 1.00 97.06 95 ILE A CA 1
ATOM 713 C C . ILE A 1 95 ? -7.824 3.441 -4.687 1.00 97.06 95 ILE A C 1
ATOM 715 O O . ILE A 1 95 ? -8.688 3.597 -3.822 1.00 97.06 95 ILE A O 1
ATOM 719 N N . GLN A 1 96 ? -7.014 2.377 -4.686 1.00 96.69 96 GLN A N 1
ATOM 720 C CA . GLN A 1 96 ? -7.125 1.336 -3.661 1.00 96.69 96 GLN A CA 1
ATOM 721 C C . GLN A 1 96 ? -6.761 1.861 -2.263 1.00 96.69 96 GLN A C 1
ATOM 723 O O . GLN A 1 96 ? -7.477 1.568 -1.305 1.00 96.69 96 GLN A O 1
ATOM 728 N N . SER A 1 97 ? -5.759 2.743 -2.153 1.00 97.44 97 SER A N 1
ATOM 729 C CA . SER A 1 97 ? -5.419 3.426 -0.896 1.00 97.44 97 SER A CA 1
ATOM 730 C C . SER A 1 97 ? -6.555 4.324 -0.391 1.00 97.44 97 SER A C 1
ATOM 732 O O . SER A 1 97 ? -6.928 4.269 0.783 1.00 97.44 97 SER A O 1
ATOM 734 N N . TYR A 1 98 ? -7.180 5.100 -1.278 1.00 97.44 98 TYR A N 1
ATOM 735 C CA . TYR A 1 98 ? -8.319 5.951 -0.939 1.00 97.44 98 TYR A CA 1
ATOM 736 C C . TYR A 1 98 ? -9.518 5.137 -0.430 1.00 97.44 98 TYR A C 1
ATOM 738 O O . TYR A 1 98 ? -10.116 5.466 0.600 1.00 97.44 98 TYR A O 1
ATOM 746 N N . ILE A 1 99 ? -9.867 4.044 -1.117 1.00 96.38 99 ILE A N 1
ATOM 747 C CA . ILE A 1 99 ? -10.955 3.150 -0.693 1.00 96.38 99 ILE A CA 1
ATOM 748 C C . ILE A 1 99 ? -10.626 2.524 0.665 1.00 96.38 99 ILE A C 1
ATOM 750 O O . ILE A 1 99 ? -11.465 2.548 1.568 1.00 96.38 99 ILE A O 1
ATOM 754 N N . MET A 1 100 ? -9.410 1.998 0.831 1.00 95.69 100 MET A N 1
ATOM 755 C CA . MET A 1 100 ? -9.004 1.337 2.069 1.00 95.69 100 MET A CA 1
ATOM 756 C C . MET A 1 100 ? -8.982 2.312 3.251 1.00 95.69 100 MET A C 1
ATOM 758 O O . MET A 1 100 ? -9.473 1.975 4.323 1.00 95.69 100 MET A O 1
ATOM 762 N N . THR A 1 101 ? -8.530 3.550 3.044 1.00 96.62 101 THR A N 1
ATOM 763 C CA . THR A 1 101 ? -8.547 4.606 4.070 1.00 96.62 101 THR A CA 1
ATOM 764 C C . THR A 1 101 ? -9.970 4.875 4.557 1.00 96.62 101 THR A C 1
ATOM 766 O O . THR A 1 101 ? -10.227 4.902 5.759 1.00 96.62 101 THR A O 1
ATOM 769 N N . ASN A 1 102 ? -10.933 4.992 3.639 1.00 95.56 102 ASN A N 1
ATOM 770 C CA . ASN A 1 102 ? -12.342 5.158 3.996 1.00 95.56 102 ASN A CA 1
ATOM 771 C C . ASN A 1 102 ? -12.899 3.964 4.788 1.00 95.56 102 ASN A C 1
ATOM 773 O O . ASN A 1 102 ? -13.690 4.155 5.713 1.00 95.56 102 ASN A O 1
ATOM 777 N N . VAL A 1 103 ? -12.511 2.735 4.433 1.00 94.88 103 VAL A N 1
ATOM 778 C CA . VAL A 1 103 ? -12.905 1.522 5.169 1.00 94.88 103 VAL A CA 1
ATOM 779 C C . VAL A 1 103 ? -12.316 1.537 6.580 1.00 94.88 103 VAL A C 1
ATOM 781 O O . VAL A 1 103 ? -13.067 1.375 7.542 1.00 94.88 103 VAL A O 1
ATOM 784 N N . THR A 1 104 ? -11.015 1.802 6.714 1.00 93.50 104 THR A N 1
ATOM 785 C CA . THR A 1 104 ? -10.319 1.889 8.004 1.00 93.50 104 THR A CA 1
ATOM 786 C C . THR A 1 104 ? -10.957 2.941 8.903 1.00 93.50 104 THR A C 1
ATOM 788 O O . THR A 1 104 ? -11.347 2.619 10.019 1.00 93.50 104 THR A O 1
ATOM 791 N N . MET A 1 105 ? -11.197 4.156 8.402 1.00 93.50 105 MET A N 1
ATOM 792 C CA . MET A 1 105 ? -11.823 5.225 9.192 1.00 93.50 105 MET A CA 1
ATOM 793 C C . MET A 1 105 ? -13.209 4.834 9.716 1.00 93.50 105 MET A C 1
ATOM 795 O O . MET A 1 105 ? -13.540 5.090 10.876 1.00 93.50 105 MET A O 1
ATOM 799 N N . LYS A 1 106 ? -14.028 4.172 8.889 1.00 93.56 106 LYS A N 1
ATOM 800 C CA . LYS A 1 106 ? -15.352 3.697 9.316 1.00 93.56 106 LYS A CA 1
ATOM 801 C C . LYS A 1 106 ? -15.264 2.581 10.357 1.00 93.56 106 LYS A C 1
ATOM 803 O O . LYS A 1 106 ? -16.118 2.524 11.242 1.00 93.56 106 LYS A O 1
ATOM 808 N N . LEU A 1 107 ? -14.276 1.695 10.247 1.00 91.75 107 LEU A N 1
ATOM 809 C CA . LEU A 1 107 ? -14.029 0.633 11.223 1.00 91.75 107 LEU A CA 1
ATOM 810 C C . LEU A 1 107 ? -13.562 1.207 12.558 1.00 91.75 107 LEU A C 1
ATOM 812 O O . LEU A 1 107 ? -14.172 0.910 13.580 1.00 91.75 107 LEU A O 1
ATOM 816 N N . THR A 1 108 ? -12.562 2.088 12.545 1.00 91.19 108 THR A N 1
ATOM 817 C CA . THR A 1 108 ? -12.070 2.788 13.738 1.00 91.19 108 THR A CA 1
ATOM 818 C C . THR A 1 108 ? -13.206 3.531 14.436 1.00 91.19 108 THR A C 1
ATOM 820 O O . THR A 1 108 ? -13.381 3.402 15.645 1.00 91.19 108 THR A O 1
ATOM 823 N N . TYR A 1 109 ? -14.053 4.243 13.684 1.00 91.25 109 TYR A N 1
ATOM 824 C CA . TYR A 1 109 ? -15.230 4.905 14.248 1.00 91.25 109 TYR A CA 1
ATOM 825 C C . TYR A 1 109 ? -16.207 3.920 14.914 1.00 91.25 109 TYR A C 1
ATOM 827 O O . TYR A 1 109 ? -16.685 4.185 16.018 1.00 91.25 109 TYR A O 1
ATOM 835 N N . GLN A 1 110 ? -16.495 2.779 14.277 1.00 91.69 110 GLN A N 1
ATOM 836 C CA . GLN A 1 110 ? -17.360 1.746 14.861 1.00 91.69 110 GLN A CA 1
ATOM 837 C C . GLN A 1 110 ? -16.768 1.173 16.150 1.00 91.69 110 GLN A C 1
ATOM 839 O O . GLN A 1 110 ? -17.480 1.088 17.147 1.00 91.69 110 GLN A O 1
ATOM 844 N N . LEU A 1 111 ? -15.470 0.863 16.164 1.00 90.06 111 LEU A N 1
ATOM 845 C CA . LEU A 1 111 ? -14.783 0.366 17.355 1.00 90.06 111 LEU A CA 1
ATOM 846 C C . LEU A 1 111 ? -14.823 1.387 18.496 1.00 90.06 111 LEU A C 1
ATOM 848 O O . LEU A 1 111 ? -15.200 1.034 19.611 1.00 90.06 111 LEU A O 1
ATOM 852 N N . ARG A 1 112 ? -14.524 2.666 18.221 1.00 89.25 112 ARG A N 1
ATOM 853 C CA . ARG A 1 112 ? -14.625 3.744 19.223 1.00 89.25 112 ARG A CA 1
ATOM 854 C C . ARG A 1 112 ? -16.040 3.865 19.780 1.00 89.25 112 ARG A C 1
ATOM 856 O O . ARG A 1 112 ? -16.209 4.013 20.988 1.00 89.25 112 ARG A O 1
ATOM 863 N N . LYS A 1 113 ? -17.056 3.772 18.918 1.00 90.94 113 LYS A N 1
ATOM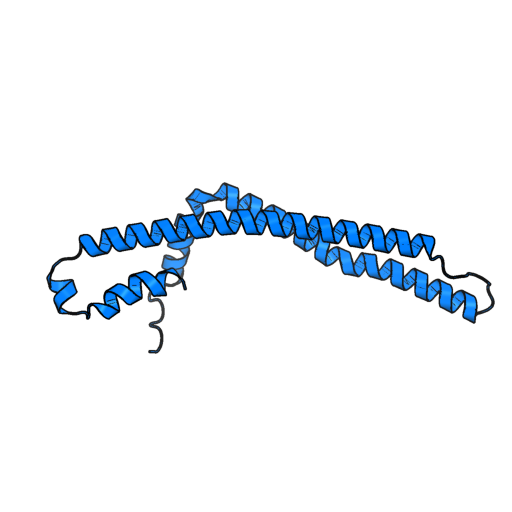 864 C CA . LYS A 1 113 ? -18.460 3.825 19.335 1.00 90.94 113 LYS A CA 1
ATOM 865 C C . LYS A 1 113 ? -18.823 2.652 20.247 1.00 90.94 113 LYS A C 1
ATOM 867 O O . LYS A 1 113 ? -19.376 2.871 21.318 1.00 90.94 113 LYS A O 1
ATOM 872 N N . GLU A 1 114 ? -18.478 1.429 19.859 1.00 90.75 114 GLU A N 1
ATOM 873 C CA . GLU A 1 114 ? -18.776 0.229 20.646 1.00 90.75 114 GLU A CA 1
ATOM 874 C C . GLU A 1 114 ? -18.026 0.198 21.982 1.00 90.75 114 GLU A C 1
ATOM 876 O O . GLU A 1 114 ? -18.587 -0.217 22.997 1.00 90.75 114 GLU A O 1
ATOM 881 N N . LEU A 1 115 ? -16.781 0.678 22.007 1.00 88.88 115 LEU A N 1
ATOM 882 C CA . LEU A 1 115 ? -16.014 0.841 23.241 1.00 88.88 115 LEU A CA 1
ATOM 883 C C . LEU A 1 115 ? -16.662 1.867 24.165 1.00 88.88 115 LEU A C 1
ATOM 885 O O . LEU A 1 115 ? -16.856 1.584 25.346 1.00 88.88 115 LEU A O 1
ATOM 889 N N . ASN A 1 116 ? -17.056 3.022 23.629 1.00 87.50 116 ASN A N 1
ATOM 890 C CA . ASN A 1 116 ? -17.748 4.045 24.401 1.00 87.50 116 ASN A CA 1
ATOM 891 C C . ASN A 1 116 ? -19.064 3.510 24.988 1.00 87.50 116 ASN A C 1
ATOM 893 O O . ASN A 1 116 ? -19.304 3.636 26.189 1.00 87.50 116 ASN A O 1
ATOM 897 N N . ASP A 1 117 ? -19.882 2.838 24.175 1.00 91.06 117 ASP A N 1
ATOM 898 C CA . ASP A 1 117 ? -21.136 2.220 24.620 1.00 91.06 117 ASP A CA 1
ATOM 899 C C . ASP A 1 117 ? -20.895 1.145 25.689 1.00 91.06 117 ASP A C 1
ATOM 901 O O . ASP A 1 117 ? -21.683 1.002 26.628 1.00 91.06 117 ASP A O 1
ATOM 905 N N . LYS A 1 118 ? -19.800 0.382 25.575 1.00 89.31 118 LYS A N 1
ATOM 906 C CA . LYS A 1 118 ? -19.431 -0.630 26.567 1.00 89.31 118 LYS A CA 1
ATOM 907 C C . LYS A 1 118 ? -19.062 0.006 27.899 1.00 89.31 118 LYS A C 1
ATOM 909 O O . LYS A 1 118 ? -19.538 -0.481 28.921 1.00 89.31 118 LYS A O 1
ATOM 914 N N . ILE A 1 119 ? -18.258 1.067 27.888 1.00 86.69 119 ILE A N 1
ATOM 915 C CA . ILE A 1 119 ? -17.810 1.780 29.090 1.00 86.69 119 ILE A CA 1
ATOM 916 C C . ILE A 1 119 ? -19.017 2.296 29.877 1.00 86.69 119 ILE A C 1
ATOM 918 O O . ILE A 1 119 ? -19.171 1.960 31.049 1.00 86.69 119 ILE A O 1
ATOM 922 N N . HIS A 1 120 ? -19.970 2.954 29.219 1.00 85.75 120 HIS A N 1
ATOM 923 C CA . HIS A 1 120 ? -21.187 3.457 29.872 1.00 85.75 120 HIS A CA 1
ATOM 924 C C . HIS A 1 120 ? -22.062 2.368 30.525 1.00 85.75 120 HIS A C 1
ATOM 926 O O . HIS A 1 120 ? -22.901 2.677 31.365 1.00 85.75 120 HIS A O 1
ATOM 932 N N . ARG A 1 121 ? -21.886 1.093 30.156 1.00 89.56 121 ARG A N 1
ATOM 933 C CA . ARG A 1 121 ? -22.645 -0.047 30.699 1.00 89.56 121 ARG A CA 1
ATOM 934 C C . ARG A 1 121 ? -21.896 -0.827 31.783 1.00 89.56 121 ARG A C 1
ATOM 936 O O . ARG A 1 121 ? -22.416 -1.834 32.261 1.00 89.56 121 ARG A O 1
ATOM 943 N N . LEU A 1 122 ? -20.668 -0.441 32.129 1.00 88.38 122 LEU A N 1
ATOM 944 C CA . LEU A 1 122 ? -19.888 -1.135 33.154 1.00 88.38 122 LEU A CA 1
ATOM 945 C C . LEU A 1 122 ? -20.369 -0.756 34.566 1.00 88.38 122 LEU A C 1
ATOM 947 O O . LEU A 1 122 ? -20.707 0.402 34.805 1.00 88.38 122 LEU A O 1
ATOM 951 N N . PRO A 1 123 ? -20.408 -1.717 35.510 1.00 88.50 123 PRO A N 1
ATOM 952 C CA . PRO A 1 123 ? -20.851 -1.459 36.876 1.00 88.50 123 PRO A CA 1
ATOM 953 C C . PRO A 1 123 ? -19.854 -0.568 37.622 1.00 88.50 123 PRO A C 1
ATOM 955 O O . PRO A 1 123 ? -18.655 -0.606 37.348 1.00 88.50 123 PRO A O 1
ATOM 958 N N . PHE A 1 124 ? -20.342 0.165 38.625 1.00 81.38 124 PHE A N 1
ATOM 959 C CA . PHE A 1 124 ? -19.544 1.111 39.417 1.00 81.38 124 PHE A CA 1
ATOM 960 C C . PHE A 1 124 ? -18.246 0.493 39.977 1.00 81.38 124 PHE A C 1
ATOM 962 O O . PHE A 1 124 ? -17.177 1.071 39.824 1.00 81.38 124 PHE A O 1
ATOM 969 N N . GLY A 1 125 ? -18.300 -0.753 40.469 1.00 83.00 125 GLY A N 1
ATOM 970 C CA . GLY A 1 125 ? -17.127 -1.463 41.003 1.00 83.00 125 GLY A CA 1
ATOM 971 C C . GLY A 1 125 ? -16.028 -1.817 39.985 1.00 83.00 125 GLY A C 1
ATOM 972 O O . GLY A 1 125 ? -14.966 -2.299 40.382 1.00 83.00 125 GLY A O 1
ATOM 973 N N . TYR A 1 126 ? -16.257 -1.619 38.679 1.00 81.25 126 TYR A N 1
ATOM 974 C CA . TYR A 1 126 ? -15.186 -1.643 37.677 1.00 81.25 126 TYR A CA 1
ATOM 975 C C . TYR A 1 126 ? -14.306 -0.398 37.808 1.00 81.25 126 TYR A C 1
ATOM 977 O O . TYR A 1 126 ? -13.088 -0.525 37.792 1.00 81.25 126 TYR A O 1
ATOM 985 N N . TYR A 1 127 ? -14.915 0.774 38.001 1.00 78.94 127 TYR A N 1
ATOM 986 C CA . TYR A 1 127 ? -14.232 2.067 38.067 1.00 78.94 127 TYR A CA 1
ATOM 987 C C . TYR A 1 127 ? -13.436 2.271 39.356 1.00 78.94 127 TYR A C 1
ATOM 989 O O . TYR A 1 127 ? -12.406 2.933 39.325 1.00 78.94 127 TYR A O 1
ATOM 997 N N . ASP A 1 128 ? -13.829 1.625 40.454 1.00 81.38 128 ASP A N 1
ATOM 998 C CA . ASP A 1 128 ? -13.097 1.704 41.728 1.00 81.38 128 ASP A CA 1
ATOM 999 C C . ASP A 1 128 ? -11.703 1.046 41.671 1.00 81.38 128 ASP A C 1
ATOM 1001 O O . ASP A 1 128 ? -10.877 1.244 42.560 1.00 81.38 128 ASP A O 1
ATOM 1005 N N . LYS A 1 129 ? -11.425 0.240 40.634 1.00 78.06 129 LYS A N 1
ATOM 1006 C CA . LYS A 1 129 ? -10.190 -0.554 40.495 1.00 78.06 129 LYS A CA 1
ATOM 1007 C C . LYS A 1 129 ? -9.199 -0.004 39.468 1.00 78.06 129 LYS A C 1
ATOM 1009 O O . LYS A 1 129 ? -8.138 -0.600 39.292 1.00 78.06 129 LYS A O 1
ATOM 1014 N N . ILE A 1 130 ? -9.539 1.070 38.756 1.00 77.19 130 ILE A N 1
ATOM 1015 C CA . ILE A 1 130 ? -8.761 1.570 37.610 1.00 77.19 130 ILE A CA 1
ATOM 1016 C C . ILE A 1 130 ? -8.695 3.085 37.659 1.00 77.19 130 ILE A C 1
ATOM 1018 O O . ILE A 1 130 ? -9.676 3.761 37.953 1.00 77.19 130 IL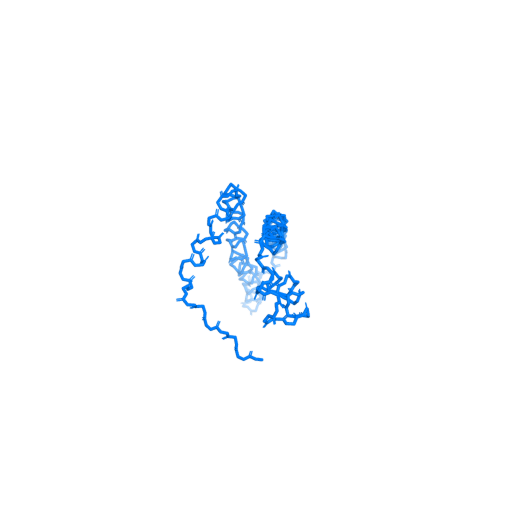E A O 1
ATOM 1022 N N . THR A 1 131 ? -7.530 3.633 37.333 1.00 80.38 131 THR A N 1
ATOM 1023 C CA . THR A 1 131 ? -7.363 5.086 37.298 1.00 80.38 131 THR A CA 1
ATOM 1024 C C . THR A 1 131 ? -8.070 5.683 36.080 1.00 80.38 131 THR A C 1
ATOM 1026 O O . THR A 1 131 ? -8.130 5.077 35.009 1.00 80.38 131 THR A O 1
ATOM 1029 N N . HIS A 1 132 ? -8.579 6.909 36.219 1.00 73.56 132 HIS A N 1
ATOM 1030 C CA . HIS A 1 132 ? -9.295 7.603 35.143 1.00 73.56 132 HIS A CA 1
ATOM 1031 C C . HIS A 1 132 ? -8.443 7.747 33.864 1.00 73.56 132 HIS A C 1
ATOM 1033 O O . HIS A 1 132 ? -8.944 7.578 32.752 1.00 73.56 132 HIS A O 1
ATOM 1039 N N . GLY A 1 133 ? -7.134 7.980 34.020 1.00 79.25 133 GLY A N 1
ATOM 1040 C CA . GLY A 1 133 ? -6.186 8.071 32.905 1.00 79.25 133 GLY A CA 1
ATOM 1041 C C . GLY A 1 133 ? -5.993 6.753 32.150 1.00 79.25 133 GLY A C 1
ATOM 1042 O O . GLY A 1 133 ? -5.794 6.765 30.937 1.00 79.25 133 GLY A O 1
ATOM 1043 N N . GLU A 1 134 ? -6.116 5.611 32.829 1.00 79.62 134 GLU A N 1
ATOM 1044 C CA . GLU A 1 134 ? -6.001 4.296 32.195 1.00 79.62 134 GLU A CA 1
ATOM 1045 C C . GLU A 1 134 ? -7.221 3.976 31.319 1.00 79.62 134 GLU A C 1
ATOM 1047 O O . GLU A 1 134 ? -7.074 3.400 30.242 1.00 79.62 134 GLU A O 1
ATOM 1052 N N . VAL A 1 135 ? -8.417 4.415 31.726 1.00 76.94 135 VAL A N 1
ATOM 1053 C CA . VAL A 1 135 ? -9.638 4.304 30.909 1.00 76.94 135 VAL A CA 1
ATOM 1054 C C . VAL A 1 135 ? -9.529 5.178 29.660 1.00 76.94 135 VAL A C 1
ATOM 1056 O O . VAL A 1 135 ? -9.786 4.694 28.560 1.00 76.94 135 VAL A O 1
ATOM 1059 N N . LEU A 1 136 ? -9.087 6.433 29.807 1.00 77.94 136 LEU A N 1
ATOM 1060 C CA . LEU A 1 136 ? -8.899 7.341 28.672 1.00 77.94 136 LEU A CA 1
ATOM 1061 C C . LEU A 1 136 ? -7.865 6.794 27.678 1.00 77.94 136 LEU A C 1
ATOM 1063 O O . LEU A 1 136 ? -8.130 6.750 26.479 1.00 77.94 136 LEU A O 1
ATOM 1067 N N . SER A 1 137 ? -6.728 6.304 28.185 1.00 82.19 137 SER A N 1
ATOM 1068 C CA . SER A 1 137 ? -5.653 5.744 27.362 1.00 82.19 137 SER A CA 1
ATOM 1069 C C . SER A 1 137 ? -6.123 4.552 26.530 1.00 82.19 137 SER A C 1
ATOM 1071 O O . SER A 1 137 ? -5.770 4.458 25.361 1.00 82.19 137 SER A O 1
ATOM 1073 N N . ARG A 1 138 ? -6.948 3.655 27.084 1.00 74.56 138 ARG A N 1
ATOM 1074 C CA . ARG A 1 138 ? -7.477 2.499 26.333 1.00 74.56 138 ARG A CA 1
ATOM 1075 C C . ARG A 1 138 ? -8.454 2.897 25.225 1.00 74.56 138 ARG A C 1
ATOM 1077 O O . ARG A 1 138 ? -8.579 2.187 24.237 1.00 74.56 138 ARG A O 1
ATOM 1084 N N . ILE A 1 139 ? -9.159 4.019 25.370 1.00 74.06 139 ILE A N 1
ATOM 1085 C CA . ILE A 1 139 ? -10.092 4.507 24.341 1.00 74.06 139 ILE A CA 1
ATOM 1086 C C . ILE A 1 139 ? -9.335 5.192 23.202 1.00 74.06 139 ILE A C 1
ATOM 1088 O O . ILE A 1 139 ? -9.727 5.064 22.043 1.00 74.06 139 ILE A O 1
ATOM 1092 N N . THR A 1 140 ? -8.281 5.944 23.526 1.00 78.19 140 THR A N 1
ATOM 1093 C CA . THR A 1 140 ? -7.567 6.764 22.543 1.00 78.19 140 THR A CA 1
ATOM 1094 C C . THR A 1 140 ? -6.379 6.042 21.913 1.00 78.19 140 THR A C 1
ATOM 1096 O O . THR A 1 140 ? -6.235 6.106 20.702 1.00 78.19 140 THR A O 1
ATOM 1099 N N . ASN A 1 141 ? -5.551 5.335 22.689 1.00 77.31 141 ASN A N 1
ATOM 1100 C CA . ASN A 1 141 ? -4.302 4.740 22.191 1.00 77.31 141 ASN A CA 1
ATOM 1101 C C . ASN A 1 141 ? -4.488 3.329 21.624 1.00 77.31 141 ASN A C 1
ATOM 1103 O O . ASN A 1 141 ? -3.942 3.022 20.566 1.00 77.31 141 ASN A O 1
ATOM 1107 N N . ASP A 1 142 ? -5.271 2.474 22.290 1.00 78.69 142 ASP A N 1
ATOM 1108 C CA . ASP A 1 142 ? -5.402 1.067 21.871 1.00 78.69 142 ASP A CA 1
ATOM 1109 C C . ASP A 1 142 ? -6.251 0.907 20.597 1.00 78.69 142 ASP A C 1
ATOM 1111 O O . ASP A 1 142 ? -6.222 -0.144 19.967 1.00 78.69 142 ASP A O 1
ATOM 1115 N N . VAL A 1 143 ? -7.027 1.929 20.220 1.00 72.62 143 VAL A N 1
ATOM 1116 C CA . VAL A 1 143 ? -7.855 1.924 19.000 1.00 72.62 143 VAL A CA 1
ATOM 1117 C C . VAL A 1 143 ? -7.092 2.442 17.778 1.00 72.62 143 VAL A C 1
ATOM 1119 O O . VAL A 1 143 ? -7.467 2.132 16.647 1.00 72.62 143 VAL A O 1
ATOM 1122 N N . ASP A 1 144 ? -6.040 3.225 18.009 1.00 68.56 144 ASP A N 1
ATOM 1123 C CA . ASP A 1 144 ? -5.211 3.817 16.957 1.00 68.56 144 ASP A CA 1
ATOM 1124 C C . ASP A 1 144 ? -3.995 2.942 16.600 1.00 68.56 144 ASP A C 1
ATOM 1126 O O . ASP A 1 144 ? -3.348 3.192 15.583 1.00 68.56 144 ASP A O 1
ATOM 1130 N N . THR A 1 145 ? -3.707 1.918 17.414 1.00 61.31 145 THR A N 1
ATOM 1131 C CA . THR A 1 145 ? -2.622 0.939 17.217 1.00 61.31 145 THR A CA 1
ATOM 1132 C C . THR A 1 145 ? -3.127 -0.317 16.512 1.00 61.31 145 THR A C 1
ATOM 1134 O O . THR A 1 145 ? -2.425 -0.798 15.594 1.00 61.31 145 THR A O 1
#

Radius of gyration: 27.17 Å; chains: 1; bounding box: 55×24×80 Å

Sequence (145 aa):
MPGQKAKDFKGTMKKLISYLGKYRLAVIIVWLFAIISTVFTILGPKILGFATDELFGGITGIASGTGGGIDFAKIGRILLLLAALYIASALFMYIQSYIMTNVTMKLTYQLRKELNDKIHRLPFGYYDKITHGEVLSRITNDVDT

Secondary structure (DSSP, 8-state):
-PPPPPTTHHHHHHHHHHHHGGGHHHHHHHHHHHHHHHHHHHHHHHHHHHHHHHHHHHHHHHHTTS-----HHHHHHHHHHHHHHHHHHHHHHHHHHHHHHHHHHHHHHHHHHHHHHHHHTS-HHHHTTS-HHHHHHHHHTTTT-

Foldseek 3Di:
DPDDPDPDPPVVVVVVVVLCVVVVVLVVLLVVLLVLLVVLVVCLVVLVVVLVVLVVVQVVCVVVVVPRHRPVVVSVVSVVVSVVSNVSSVVSVVVSVVSVVVSLVVSLVVVLVVLVVVVVPDDPVVPVVDDPVVSVCCSPPVSVD

pLDDT: mean 86.87, std 10.75, range [43.72, 97.81]